Protein AF-A0A537G7I1-F1 (afdb_monomer)

pLDDT: mean 76.07, std 15.99, range [40.31, 92.12]

Structure (mmCIF, N/CA/C/O backbone):
data_AF-A0A537G7I1-F1
#
_entry.id   AF-A0A537G7I1-F1
#
loop_
_atom_site.group_PDB
_atom_site.id
_atom_site.type_symbol
_atom_site.label_atom_id
_atom_site.label_alt_id
_atom_site.label_comp_id
_atom_site.label_asym_id
_atom_site.label_entity_id
_atom_site.label_seq_id
_atom_site.pdbx_PDB_ins_code
_atom_site.Cartn_x
_atom_site.Cartn_y
_atom_site.Cartn_z
_atom_site.occupancy
_atom_site.B_iso_or_equiv
_atom_site.auth_seq_id
_atom_site.auth_comp_id
_atom_site.auth_asym_id
_atom_site.auth_atom_id
_atom_site.pdbx_PDB_model_num
ATOM 1 N N . MET A 1 1 ? 67.580 -1.378 -30.879 1.00 40.31 1 MET A N 1
ATOM 2 C CA . MET A 1 1 ? 66.338 -0.909 -31.532 1.00 40.31 1 MET A CA 1
ATOM 3 C C . MET A 1 1 ? 65.298 -1.996 -31.338 1.00 40.31 1 MET A C 1
ATOM 5 O O . MET A 1 1 ? 65.562 -3.120 -31.732 1.00 40.31 1 MET A O 1
ATOM 9 N N . ASN A 1 2 ? 64.207 -1.706 -30.633 1.00 44.25 2 ASN A N 1
ATOM 10 C CA . ASN A 1 2 ? 63.199 -2.690 -30.229 1.00 44.25 2 ASN A CA 1
ATOM 11 C C . ASN A 1 2 ? 61.854 -2.249 -30.837 1.00 44.25 2 ASN A C 1
ATOM 13 O O . ASN A 1 2 ? 61.490 -1.092 -30.608 1.00 44.25 2 ASN A O 1
ATOM 17 N N . PRO A 1 3 ? 61.149 -3.063 -31.644 1.00 54.19 3 PRO A N 1
ATOM 18 C CA . PRO A 1 3 ? 59.894 -2.635 -32.239 1.00 54.19 3 PRO A CA 1
ATOM 19 C C . PRO A 1 3 ? 58.725 -2.876 -31.275 1.00 54.19 3 PRO A C 1
ATOM 21 O O . PRO A 1 3 ? 58.354 -4.000 -30.961 1.00 54.19 3 PRO A O 1
ATOM 24 N N . THR A 1 4 ? 58.193 -1.757 -30.794 1.00 56.50 4 THR A N 1
ATOM 25 C CA . THR A 1 4 ? 56.774 -1.382 -30.725 1.00 56.50 4 THR A CA 1
ATOM 26 C C . THR A 1 4 ? 55.719 -2.488 -30.574 1.00 56.50 4 THR A C 1
ATOM 28 O O . THR A 1 4 ? 55.370 -3.186 -31.520 1.00 56.50 4 THR A O 1
ATOM 31 N N . HIS A 1 5 ? 55.136 -2.501 -29.371 1.00 54.84 5 HIS A N 1
ATOM 32 C CA . HIS A 1 5 ? 53.700 -2.549 -29.063 1.00 54.84 5 HIS A CA 1
ATOM 33 C C . HIS A 1 5 ? 52.759 -3.202 -30.087 1.00 54.84 5 HIS A C 1
ATOM 35 O O . HIS A 1 5 ? 52.370 -2.583 -31.076 1.00 54.84 5 HIS A O 1
ATOM 41 N N . GLN A 1 6 ? 52.200 -4.346 -29.696 1.00 61.06 6 GLN A N 1
ATOM 42 C CA . GLN A 1 6 ? 50.805 -4.666 -29.988 1.00 61.06 6 GLN A CA 1
ATOM 43 C C . GLN A 1 6 ? 50.155 -5.298 -28.752 1.00 61.06 6 GLN A C 1
ATOM 45 O O . GLN A 1 6 ? 50.509 -6.421 -28.395 1.00 61.06 6 GLN A O 1
ATOM 50 N N . PRO A 1 7 ? 49.182 -4.640 -28.103 1.00 55.38 7 PRO A N 1
ATOM 51 C CA . PRO A 1 7 ? 48.174 -5.352 -27.349 1.00 55.38 7 PRO A CA 1
ATOM 52 C C . PRO A 1 7 ? 47.001 -5.669 -28.278 1.00 55.38 7 PRO A C 1
ATOM 54 O O . PRO A 1 7 ? 46.252 -4.798 -28.716 1.00 55.38 7 PRO A O 1
ATOM 57 N N . ILE A 1 8 ? 46.849 -6.958 -28.562 1.00 66.38 8 ILE A N 1
ATOM 58 C CA . ILE A 1 8 ? 45.607 -7.542 -29.051 1.00 66.38 8 ILE A CA 1
ATOM 59 C C . ILE A 1 8 ? 44.603 -7.413 -27.899 1.00 66.38 8 ILE A C 1
ATOM 61 O O . ILE A 1 8 ? 44.704 -8.147 -26.919 1.00 66.38 8 ILE A O 1
ATOM 65 N N . MET A 1 9 ? 43.637 -6.500 -27.995 1.00 53.38 9 MET A N 1
ATOM 66 C CA . MET A 1 9 ? 42.415 -6.595 -27.196 1.00 53.38 9 MET A CA 1
ATOM 67 C C . MET A 1 9 ? 41.188 -6.558 -28.096 1.00 53.38 9 MET A C 1
ATOM 69 O O . MET A 1 9 ? 40.862 -5.586 -28.770 1.00 53.38 9 MET A O 1
ATOM 73 N N . ARG A 1 10 ? 40.565 -7.728 -28.102 1.00 52.06 10 ARG A N 1
ATOM 74 C CA . ARG A 1 10 ? 39.377 -8.173 -28.801 1.00 52.06 10 ARG A CA 1
ATOM 75 C C . ARG A 1 10 ? 38.223 -8.111 -27.800 1.00 52.06 10 ARG A C 1
ATOM 77 O O . ARG A 1 10 ? 38.376 -8.598 -26.685 1.00 52.06 10 ARG A O 1
ATOM 84 N N . GLY A 1 11 ? 37.072 -7.607 -28.240 1.00 47.84 11 GLY A N 1
ATOM 85 C CA . GLY A 1 11 ? 35.822 -7.591 -27.471 1.00 47.84 11 GLY A CA 1
ATOM 86 C C . GLY A 1 11 ? 35.712 -6.354 -26.577 1.00 47.84 11 GLY A C 1
ATOM 87 O O . GLY A 1 11 ? 36.700 -5.894 -26.033 1.00 47.84 11 GLY A O 1
ATOM 88 N N . ILE A 1 12 ? 34.553 -5.743 -26.373 1.00 53.75 12 ILE A N 1
ATOM 89 C CA . ILE A 1 12 ? 33.214 -6.323 -26.347 1.00 53.75 12 ILE A CA 1
ATOM 90 C C . ILE A 1 12 ? 32.198 -5.174 -26.449 1.00 53.75 12 ILE A C 1
ATOM 92 O O . ILE A 1 12 ? 32.286 -4.196 -25.719 1.00 53.75 12 ILE A O 1
ATOM 96 N N . PHE A 1 13 ? 31.266 -5.331 -27.388 1.00 48.78 13 PHE A N 1
ATOM 97 C CA . PHE A 1 13 ? 29.887 -4.842 -27.398 1.00 48.78 13 PHE A CA 1
ATOM 98 C C . PHE A 1 13 ? 29.582 -3.452 -26.820 1.00 48.78 13 PHE A C 1
ATOM 100 O O . PHE A 1 13 ? 29.409 -3.260 -25.617 1.00 48.78 13 PHE A O 1
ATOM 107 N N . SER A 1 14 ? 29.281 -2.527 -27.733 1.00 50.31 14 SER A N 1
ATOM 108 C CA . SER A 1 14 ? 28.221 -1.545 -27.519 1.00 50.31 14 SER A CA 1
ATOM 109 C C . SER A 1 14 ? 26.938 -2.288 -27.130 1.00 50.31 14 SER A C 1
ATOM 111 O O . SER A 1 14 ? 26.246 -2.817 -27.994 1.00 50.31 14 SER A O 1
ATOM 113 N N . THR A 1 15 ? 26.622 -2.352 -25.838 1.00 47.12 15 THR A N 1
ATOM 114 C CA . THR A 1 15 ? 25.280 -2.744 -25.399 1.00 47.12 15 THR A CA 1
ATOM 115 C C . THR A 1 15 ? 24.709 -1.596 -24.596 1.00 47.12 15 THR A C 1
ATOM 117 O O . THR A 1 15 ? 25.090 -1.347 -23.455 1.00 47.12 15 THR A O 1
ATOM 120 N N . SER A 1 16 ? 23.813 -0.862 -25.244 1.00 47.38 16 SER A N 1
ATOM 121 C CA . SER A 1 16 ? 22.870 0.046 -24.612 1.00 47.38 16 SER A CA 1
ATOM 122 C C . SER A 1 16 ? 22.076 -0.703 -23.538 1.00 47.38 16 SER A C 1
ATOM 124 O O . SER A 1 16 ? 21.014 -1.242 -23.821 1.00 47.38 16 SER A O 1
ATOM 126 N N . ILE A 1 17 ? 22.563 -0.733 -22.296 1.00 51.44 17 ILE A N 1
ATOM 127 C CA . ILE A 1 17 ? 21.781 -1.175 -21.127 1.00 51.44 17 ILE A CA 1
ATOM 128 C C . ILE A 1 17 ? 21.591 0.015 -20.175 1.00 51.44 17 ILE A C 1
ATOM 130 O O . ILE A 1 17 ? 21.829 -0.056 -18.978 1.00 51.44 17 ILE A O 1
ATOM 134 N N . GLY A 1 18 ? 21.214 1.173 -20.724 1.00 46.97 18 GLY A N 1
ATOM 135 C CA . GLY A 1 18 ? 20.890 2.369 -19.932 1.00 46.97 18 GLY A CA 1
ATOM 136 C C . GLY A 1 18 ? 19.408 2.476 -19.550 1.00 46.97 18 GLY A C 1
ATOM 137 O O . GLY A 1 18 ? 19.065 3.174 -18.602 1.00 46.97 18 GLY A O 1
ATOM 138 N N . GLY A 1 19 ? 18.516 1.787 -20.273 1.00 49.16 19 GLY A N 1
ATOM 139 C CA . GLY A 1 19 ? 17.062 1.927 -20.108 1.00 49.16 19 GLY A CA 1
ATOM 140 C C . GLY A 1 19 ? 16.449 1.033 -19.026 1.00 49.16 19 GLY A C 1
ATOM 141 O O . GLY A 1 19 ? 15.557 1.465 -18.299 1.00 49.16 19 GLY A O 1
ATOM 142 N N . THR A 1 20 ? 16.940 -0.199 -18.874 1.00 53.34 20 THR A N 1
ATOM 143 C CA . THR A 1 20 ? 16.399 -1.172 -17.907 1.00 53.34 20 THR A CA 1
ATOM 144 C C . THR A 1 20 ? 16.831 -0.863 -16.475 1.00 53.34 20 THR A C 1
ATOM 146 O O . THR A 1 20 ? 16.025 -0.994 -15.556 1.00 53.34 20 THR A O 1
ATOM 149 N N . SER A 1 21 ? 18.056 -0.362 -16.279 1.00 55.47 21 SER A N 1
ATOM 150 C CA . SER A 1 21 ? 18.594 -0.055 -14.947 1.00 55.47 21 SER A CA 1
ATOM 151 C C . SER A 1 21 ? 17.832 1.081 -14.252 1.00 55.47 21 SER A C 1
ATOM 153 O O . SER A 1 21 ? 17.477 0.956 -13.082 1.00 55.47 21 SER A O 1
ATOM 155 N N . LEU A 1 22 ? 17.490 2.150 -14.984 1.00 58.78 22 LEU A N 1
ATOM 156 C CA . LEU A 1 22 ? 16.734 3.285 -14.435 1.00 58.78 22 LEU A CA 1
ATOM 157 C C . LEU A 1 22 ? 15.282 2.908 -14.088 1.00 58.78 22 LEU A C 1
ATOM 159 O O . LEU A 1 22 ? 14.678 3.479 -13.181 1.00 58.78 22 LEU A O 1
ATOM 163 N N . SER A 1 23 ? 14.713 1.955 -14.830 1.00 68.31 23 SER A N 1
ATOM 164 C CA . SER A 1 23 ? 13.368 1.425 -14.596 1.00 68.31 23 SER A CA 1
ATOM 165 C C . SER A 1 23 ? 13.354 0.515 -13.364 1.00 68.31 23 SER A C 1
ATOM 167 O O . SER A 1 23 ? 12.561 0.720 -12.447 1.00 68.31 23 SER A O 1
ATOM 169 N N . ALA A 1 24 ? 14.303 -0.422 -13.279 1.00 70.06 24 ALA A N 1
ATOM 170 C CA . ALA A 1 24 ? 14.442 -1.340 -12.151 1.00 70.06 24 ALA A CA 1
ATOM 171 C C . ALA A 1 24 ? 14.698 -0.613 -10.820 1.00 70.06 24 ALA A C 1
ATOM 173 O O . ALA A 1 24 ? 14.151 -1.003 -9.790 1.00 70.06 24 ALA A O 1
ATOM 174 N N . GLU A 1 25 ? 15.483 0.466 -10.826 1.00 78.06 25 GLU A N 1
ATOM 175 C CA . GLU A 1 25 ? 15.754 1.255 -9.620 1.00 78.06 25 GLU A CA 1
ATOM 176 C C . GLU A 1 25 ? 14.507 1.995 -9.110 1.00 78.06 25 GLU A C 1
ATOM 178 O O . GLU A 1 25 ? 14.231 1.983 -7.910 1.00 78.06 25 GLU A O 1
ATOM 183 N N . LYS A 1 26 ? 13.673 2.529 -10.013 1.00 79.19 26 LYS A N 1
ATOM 184 C CA . LYS A 1 26 ? 12.369 3.118 -9.655 1.00 79.19 26 LYS A CA 1
ATOM 185 C C . LYS A 1 26 ? 11.406 2.082 -9.075 1.00 79.19 26 LYS A C 1
ATOM 187 O O . LYS A 1 26 ? 10.723 2.369 -8.094 1.00 79.19 26 LYS A O 1
ATOM 192 N N . TYR A 1 27 ? 11.366 0.880 -9.649 1.00 78.50 27 TYR A N 1
ATOM 193 C CA . TYR A 1 27 ? 10.545 -0.212 -9.121 1.00 78.50 27 TYR A CA 1
ATOM 194 C C . TYR A 1 27 ? 11.023 -0.682 -7.742 1.00 78.50 27 TYR A C 1
ATOM 196 O O . TYR A 1 27 ? 10.201 -0.916 -6.859 1.00 78.50 27 TYR A O 1
ATOM 204 N N . ARG A 1 28 ? 12.341 -0.751 -7.516 1.00 79.25 28 ARG A N 1
ATOM 205 C CA . ARG A 1 28 ? 12.919 -1.057 -6.197 1.00 79.25 28 ARG A CA 1
ATOM 206 C C . ARG A 1 28 ? 12.577 0.005 -5.152 1.00 79.25 28 ARG A C 1
ATOM 208 O O . ARG A 1 28 ? 12.193 -0.360 -4.046 1.00 79.25 28 ARG A O 1
ATOM 215 N N . ALA A 1 29 ? 12.665 1.290 -5.502 1.00 85.19 29 ALA A N 1
ATOM 216 C CA . ALA A 1 29 ? 12.256 2.377 -4.611 1.00 85.19 29 ALA A CA 1
ATOM 217 C C . ALA A 1 29 ? 10.768 2.259 -4.238 1.00 85.19 29 ALA A C 1
ATOM 219 O O . ALA A 1 29 ? 10.427 2.245 -3.059 1.00 85.19 29 ALA A O 1
ATOM 220 N N . ARG A 1 30 ? 9.896 2.027 -5.230 1.00 84.94 30 ARG A N 1
ATOM 221 C CA . ARG A 1 30 ? 8.460 1.821 -4.997 1.00 84.94 30 ARG A CA 1
ATOM 222 C C . ARG A 1 30 ? 8.163 0.595 -4.123 1.00 84.94 30 ARG A C 1
ATOM 224 O O . ARG A 1 30 ? 7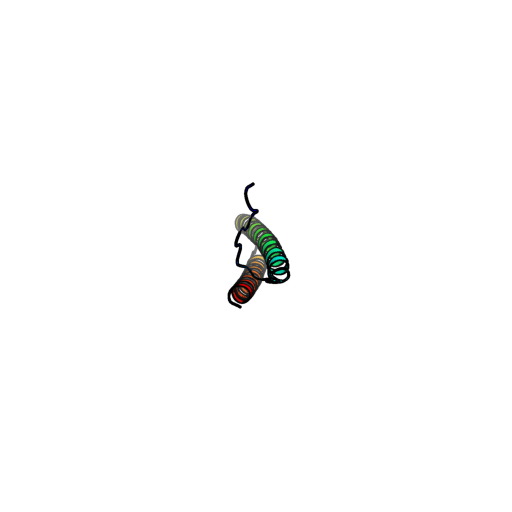.258 0.649 -3.299 1.00 84.94 30 ARG A O 1
ATOM 231 N N . MET A 1 31 ? 8.914 -0.496 -4.282 1.00 83.94 31 MET A N 1
ATOM 232 C CA . MET A 1 31 ? 8.815 -1.681 -3.419 1.00 83.94 31 MET A CA 1
ATOM 233 C C . MET A 1 31 ? 9.195 -1.373 -1.966 1.00 83.94 31 MET A C 1
ATOM 235 O O . MET A 1 31 ? 8.550 -1.878 -1.049 1.00 83.94 31 MET A O 1
ATOM 239 N N . ALA A 1 32 ? 10.226 -0.553 -1.749 1.00 85.81 32 ALA A N 1
ATOM 240 C CA . ALA A 1 32 ? 10.621 -0.125 -0.411 1.00 85.81 32 ALA A CA 1
ATOM 241 C C . ALA A 1 32 ? 9.533 0.738 0.248 1.00 85.81 32 ALA A C 1
ATOM 243 O O . ALA A 1 32 ? 9.177 0.476 1.396 1.00 85.81 32 ALA A O 1
ATOM 244 N N . ASP A 1 33 ? 8.949 1.686 -0.493 1.00 87.62 33 ASP A N 1
ATOM 245 C CA . ASP A 1 33 ? 7.818 2.494 -0.015 1.00 87.62 33 ASP A CA 1
ATOM 246 C C . ASP A 1 33 ? 6.611 1.622 0.364 1.00 87.62 33 ASP A C 1
ATOM 248 O O . ASP A 1 33 ? 6.041 1.781 1.443 1.00 87.62 33 ASP A O 1
ATOM 252 N N . LEU A 1 34 ? 6.254 0.652 -0.486 1.00 84.81 34 LEU A N 1
ATOM 253 C CA . LEU A 1 34 ? 5.151 -0.275 -0.214 1.00 84.81 34 LEU A CA 1
ATOM 254 C C . LEU A 1 34 ? 5.411 -1.146 1.017 1.00 84.81 34 LEU A C 1
ATOM 256 O O . LEU A 1 34 ? 4.500 -1.353 1.814 1.00 84.81 34 LEU A O 1
ATOM 260 N N . ASN A 1 35 ? 6.640 -1.638 1.206 1.00 87.44 35 ASN A N 1
ATOM 261 C CA . ASN A 1 35 ? 6.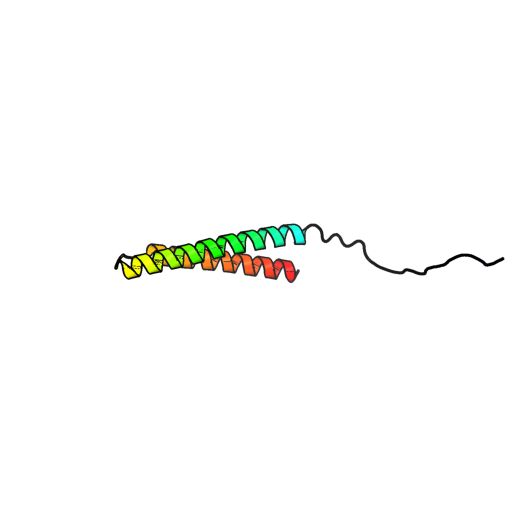988 -2.407 2.403 1.00 87.44 35 ASN A CA 1
ATOM 262 C C . ASN A 1 35 ? 6.836 -1.559 3.677 1.00 87.44 35 ASN A C 1
ATOM 264 O O . ASN A 1 35 ? 6.251 -2.041 4.644 1.00 87.44 35 ASN A O 1
ATOM 268 N N . LEU A 1 36 ? 7.285 -0.298 3.665 1.00 91.12 36 LEU A N 1
ATOM 269 C CA . LEU A 1 36 ? 7.103 0.614 4.801 1.00 91.12 36 LEU A CA 1
ATOM 270 C C . LEU A 1 36 ? 5.619 0.881 5.089 1.00 91.12 36 LEU A C 1
ATOM 272 O O . LEU A 1 36 ? 5.207 0.928 6.251 1.00 91.12 36 LEU A O 1
ATO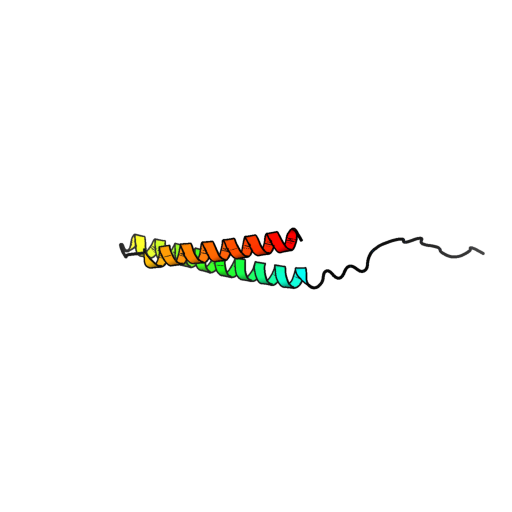M 276 N N . GLU A 1 37 ? 4.801 1.053 4.048 1.00 90.25 37 GLU A N 1
ATOM 277 C CA . GLU A 1 37 ? 3.362 1.275 4.214 1.00 90.25 37 GLU A CA 1
ATOM 278 C C . GLU A 1 37 ? 2.657 0.027 4.772 1.00 90.25 37 GLU A C 1
ATOM 280 O O . GLU A 1 37 ? 1.815 0.155 5.664 1.00 90.25 37 GLU A O 1
ATOM 285 N N . ILE A 1 38 ? 3.061 -1.172 4.333 1.00 88.31 38 ILE A N 1
ATOM 286 C CA . ILE A 1 38 ? 2.602 -2.460 4.874 1.00 88.31 38 ILE A CA 1
ATOM 287 C C . ILE A 1 38 ? 2.984 -2.605 6.350 1.00 88.31 38 ILE A C 1
ATOM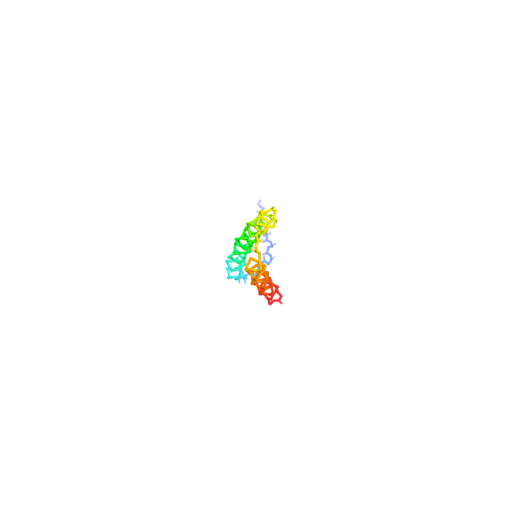 289 O O . ILE A 1 38 ? 2.112 -2.899 7.167 1.00 88.31 38 ILE A O 1
ATOM 293 N N . GLU A 1 39 ? 4.244 -2.366 6.722 1.00 91.56 39 GLU A N 1
ATOM 294 C CA . GLU A 1 39 ? 4.693 -2.456 8.121 1.00 91.56 39 GLU A CA 1
ATOM 295 C C . GLU A 1 39 ? 3.919 -1.487 9.020 1.00 91.56 39 GLU A C 1
ATOM 297 O O . GLU A 1 39 ? 3.459 -1.855 10.106 1.00 91.56 39 GLU A O 1
ATOM 302 N N . LYS A 1 40 ? 3.706 -0.255 8.549 1.00 92.12 40 LYS A N 1
ATOM 303 C CA . LYS A 1 40 ? 2.918 0.745 9.272 1.00 92.12 40 LYS A CA 1
ATOM 304 C C . LYS A 1 40 ? 1.462 0.305 9.444 1.00 92.12 40 LYS A C 1
ATOM 306 O O . LYS A 1 40 ? 0.908 0.454 10.533 1.00 92.12 40 LYS A O 1
ATOM 311 N N . LEU A 1 41 ? 0.852 -0.255 8.399 1.00 90.19 41 LEU A N 1
ATOM 312 C CA . LEU A 1 41 ? -0.507 -0.800 8.450 1.00 90.19 41 LEU A CA 1
ATOM 313 C C . LEU A 1 41 ? -0.616 -1.978 9.416 1.00 90.19 41 LEU A C 1
ATOM 315 O O . LEU A 1 41 ? -1.547 -2.019 10.218 1.00 90.19 41 LEU A O 1
ATOM 319 N N . GLN A 1 42 ? 0.349 -2.897 9.397 1.00 89.44 42 GLN A N 1
ATOM 320 C CA . GLN A 1 42 ? 0.407 -4.016 10.336 1.00 89.44 42 GLN A CA 1
ATOM 321 C C . GLN A 1 42 ? 0.551 -3.530 11.784 1.00 89.44 42 GLN A C 1
ATOM 323 O O . GLN A 1 42 ? -0.121 -4.054 12.678 1.00 89.44 42 GLN A O 1
ATOM 328 N N . HIS A 1 43 ? 1.360 -2.493 12.020 1.00 91.81 43 HIS A N 1
ATOM 329 C CA . HIS A 1 43 ? 1.477 -1.867 13.335 1.00 91.81 43 HIS A CA 1
ATOM 330 C C . HIS A 1 43 ? 0.147 -1.250 13.790 1.00 91.81 43 HIS A C 1
ATOM 332 O O . HIS A 1 43 ? -0.332 -1.558 14.883 1.00 91.81 43 HIS A O 1
ATOM 338 N N . GLU A 1 44 ? -0.503 -0.458 12.932 1.00 90.31 44 GLU A N 1
ATOM 339 C CA . GLU A 1 44 ? -1.800 0.156 13.234 1.00 90.31 44 GLU A CA 1
ATOM 340 C C . GLU A 1 44 ? -2.889 -0.904 13.485 1.00 90.31 44 GLU A C 1
ATOM 342 O O . GLU A 1 44 ? -3.710 -0.763 14.396 1.00 90.31 44 GLU A O 1
ATOM 347 N N . MET A 1 45 ? -2.882 -2.000 12.721 1.00 87.50 45 MET A N 1
ATOM 348 C CA . MET A 1 45 ? -3.766 -3.144 12.944 1.00 87.50 45 MET A CA 1
ATOM 349 C C . MET A 1 45 ? -3.514 -3.801 14.297 1.00 87.50 45 MET A C 1
ATOM 351 O O . MET A 1 45 ? -4.476 -4.099 15.003 1.00 87.50 45 MET A O 1
ATOM 355 N N . SER A 1 46 ? -2.252 -4.012 14.673 1.00 90.44 46 SER A N 1
ATOM 356 C CA . SER A 1 46 ? -1.882 -4.580 15.972 1.00 90.44 46 SER A CA 1
ATOM 357 C C . SER A 1 46 ? -2.381 -3.699 17.121 1.00 90.44 46 SER A C 1
ATOM 359 O O . SER A 1 46 ? -3.069 -4.177 18.026 1.00 90.44 46 SER A O 1
ATOM 361 N N . GLU A 1 47 ? -2.158 -2.385 17.032 1.00 91.75 47 GLU A N 1
ATOM 362 C CA . GLU A 1 47 ? -2.657 -1.425 18.015 1.00 91.75 47 GLU A CA 1
ATOM 363 C C . GLU A 1 47 ? -4.187 -1.406 18.103 1.00 91.75 47 GLU A C 1
ATOM 365 O O . GLU A 1 47 ? -4.752 -1.348 19.200 1.00 91.75 47 GLU A O 1
ATOM 370 N N . LYS A 1 48 ? -4.884 -1.433 16.962 1.00 89.19 48 LYS A N 1
ATOM 371 C CA . LYS A 1 48 ? -6.352 -1.437 16.936 1.00 89.19 48 LYS A CA 1
ATOM 372 C C . LYS A 1 48 ? -6.932 -2.752 17.439 1.00 89.19 48 LYS A C 1
ATOM 374 O O . LYS A 1 48 ? -7.895 -2.692 18.202 1.00 89.19 48 LYS A O 1
ATOM 379 N N . ARG A 1 49 ? -6.325 -3.898 17.107 1.00 87.81 49 ARG A N 1
ATOM 380 C CA . ARG A 1 49 ? -6.675 -5.211 17.679 1.00 87.81 49 ARG A CA 1
ATOM 381 C C . ARG A 1 49 ? -6.522 -5.190 19.197 1.00 87.81 49 ARG A C 1
ATOM 383 O O . ARG A 1 49 ? -7.459 -5.567 19.893 1.00 87.81 49 ARG A O 1
ATOM 390 N N . ALA A 1 50 ? -5.403 -4.675 19.711 1.00 89.12 50 ALA A N 1
ATOM 391 C CA . ALA A 1 50 ? -5.170 -4.547 21.152 1.00 89.12 50 ALA A CA 1
ATOM 392 C C . ALA A 1 50 ? -6.199 -3.630 21.839 1.00 89.12 50 ALA A C 1
ATOM 394 O O . ALA A 1 50 ? -6.598 -3.877 22.974 1.00 89.12 50 ALA A O 1
ATOM 395 N N . LYS A 1 51 ? -6.674 -2.597 21.133 1.00 90.50 51 LYS A N 1
ATOM 396 C CA . LYS A 1 51 ? -7.732 -1.679 21.590 1.00 90.50 51 LYS A CA 1
ATOM 397 C C . LYS A 1 51 ? -9.156 -2.210 21.333 1.00 90.50 51 LYS A C 1
ATOM 399 O O . LYS A 1 51 ? -10.110 -1.475 21.581 1.00 90.50 51 LYS A O 1
ATOM 404 N N . GLY A 1 52 ? -9.318 -3.432 20.808 1.00 86.50 52 GLY A N 1
ATOM 405 C CA . GLY A 1 52 ? -10.618 -4.037 20.483 1.00 86.50 52 GLY A CA 1
ATOM 406 C C . GLY A 1 52 ? -11.398 -3.314 19.376 1.00 86.50 52 GLY A C 1
ATOM 407 O O . GLY A 1 52 ? -12.619 -3.429 19.301 1.00 86.50 52 GLY A O 1
ATOM 408 N N . ARG A 1 53 ? -10.717 -2.520 18.542 1.00 87.06 53 ARG A N 1
ATOM 409 C CA . ARG A 1 53 ? -11.334 -1.750 17.455 1.00 87.06 53 ARG A CA 1
ATOM 410 C C . ARG A 1 53 ? -11.427 -2.586 16.178 1.00 87.06 53 ARG A C 1
ATOM 412 O O . ARG A 1 53 ? -10.543 -3.405 15.926 1.00 87.06 53 ARG A O 1
ATOM 419 N N . PRO A 1 54 ? -12.452 -2.353 15.340 1.00 84.62 54 PRO A N 1
ATOM 420 C CA . PRO A 1 54 ? -12.548 -3.009 14.047 1.00 84.62 54 PRO A CA 1
ATOM 421 C C . PRO A 1 54 ? -11.351 -2.629 13.169 1.00 84.62 54 PRO A C 1
ATOM 423 O O . PRO A 1 54 ? -10.952 -1.466 13.088 1.00 84.62 54 PRO A O 1
ATOM 426 N N . ILE A 1 55 ? -10.787 -3.639 12.519 1.00 90.94 55 ILE A N 1
ATOM 427 C CA . ILE A 1 55 ? -9.608 -3.538 11.647 1.00 90.94 55 ILE A CA 1
ATOM 428 C C . ILE A 1 55 ? -9.898 -3.977 10.211 1.00 90.94 55 ILE A C 1
ATOM 430 O O . ILE A 1 55 ? -8.990 -3.998 9.393 1.00 90.94 55 ILE A O 1
ATOM 434 N N . HIS A 1 56 ? -11.152 -4.305 9.899 1.00 86.19 56 HIS A N 1
ATOM 435 C CA . HIS A 1 56 ? -11.550 -4.843 8.600 1.00 86.19 56 HIS A CA 1
ATOM 436 C C . HIS A 1 56 ? -11.158 -3.926 7.427 1.00 86.19 56 HIS A C 1
ATOM 438 O O . HIS A 1 56 ? -10.733 -4.395 6.374 1.00 86.19 56 HIS A O 1
ATOM 444 N N . ASP A 1 57 ? -11.235 -2.607 7.624 1.00 87.62 57 ASP A N 1
ATOM 445 C CA . ASP A 1 57 ? -10.809 -1.630 6.616 1.00 87.62 57 ASP A CA 1
ATOM 446 C C . ASP A 1 57 ? -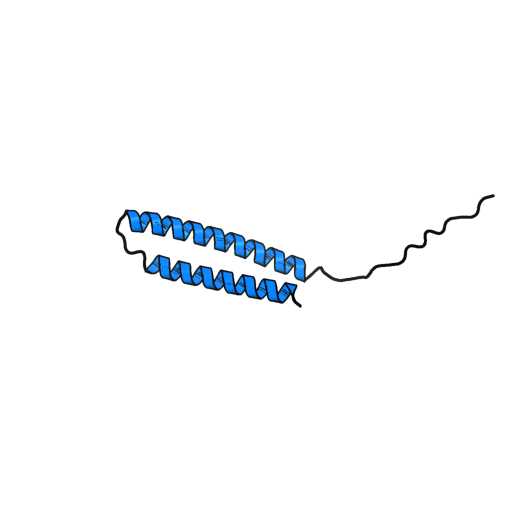9.287 -1.621 6.414 1.00 87.62 57 ASP A C 1
ATOM 448 O O . ASP A 1 57 ? -8.808 -1.407 5.301 1.00 87.62 57 ASP A O 1
ATOM 452 N N . LEU A 1 58 ? -8.520 -1.885 7.478 1.00 85.75 58 LEU A N 1
ATOM 453 C CA . LEU A 1 58 ? -7.065 -2.011 7.400 1.00 85.75 58 LEU A CA 1
ATOM 454 C C . LEU A 1 58 ? -6.658 -3.337 6.745 1.00 85.75 58 LEU A C 1
ATOM 456 O O . LEU A 1 58 ? -5.732 -3.337 5.945 1.00 85.75 58 LEU A O 1
ATOM 460 N N . GLU A 1 59 ? -7.383 -4.429 7.011 1.00 87.00 59 GLU A N 1
ATOM 461 C CA . GLU A 1 59 ? -7.188 -5.729 6.347 1.00 87.00 59 GLU A CA 1
ATOM 462 C C . GLU A 1 59 ? -7.411 -5.618 4.835 1.00 87.00 59 GLU A C 1
ATOM 464 O O . GLU A 1 59 ? -6.553 -6.017 4.055 1.00 87.00 59 GLU A O 1
ATOM 469 N N . LYS A 1 60 ? -8.499 -4.965 4.403 1.00 90.75 60 LYS A N 1
ATOM 470 C CA . LYS A 1 60 ? -8.736 -4.694 2.974 1.00 90.75 60 LYS A CA 1
ATOM 471 C C . LYS A 1 60 ? -7.624 -3.870 2.335 1.00 90.75 60 LYS A C 1
ATOM 473 O O . LYS A 1 60 ? -7.271 -4.094 1.179 1.00 90.75 60 LYS A O 1
ATOM 478 N N . ARG A 1 61 ? -7.100 -2.882 3.064 1.00 88.00 61 ARG A N 1
ATOM 479 C CA . ARG A 1 61 ? -6.020 -2.029 2.564 1.00 88.00 61 ARG A CA 1
ATOM 480 C C . ARG A 1 61 ? -4.691 -2.783 2.492 1.00 88.00 61 ARG A C 1
ATOM 482 O O . ARG A 1 61 ? -3.947 -2.567 1.543 1.00 88.00 61 ARG A O 1
ATOM 489 N N . LEU A 1 62 ? -4.429 -3.683 3.437 1.00 87.88 62 LEU A N 1
ATOM 490 C CA . LEU A 1 62 ? -3.278 -4.581 3.407 1.00 87.88 62 LEU A CA 1
ATOM 491 C C . LEU A 1 62 ? -3.334 -5.501 2.178 1.00 87.88 62 LEU A C 1
ATOM 493 O O . LEU A 1 62 ? -2.388 -5.502 1.395 1.00 87.88 62 LEU A O 1
ATOM 497 N N . ASP A 1 63 ? -4.469 -6.166 1.941 1.00 89.12 63 ASP A N 1
ATOM 498 C CA . ASP A 1 63 ? -4.676 -7.029 0.765 1.00 89.12 63 ASP A CA 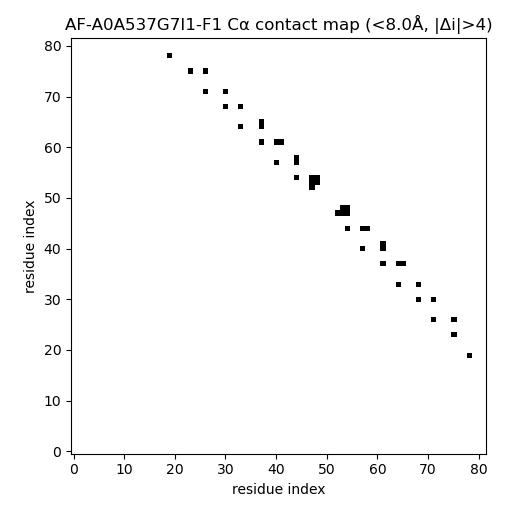1
ATOM 499 C C . ASP A 1 63 ? -4.464 -6.280 -0.562 1.00 89.12 63 ASP A C 1
ATOM 501 O O . ASP A 1 63 ? -3.997 -6.851 -1.550 1.00 89.12 63 ASP A O 1
ATOM 505 N N . GLN A 1 64 ? -4.846 -5.001 -0.616 1.00 91.19 64 GLN A N 1
ATOM 506 C CA . GLN A 1 64 ? -4.649 -4.162 -1.797 1.00 91.19 64 GLN A CA 1
ATOM 507 C C . GLN A 1 64 ? -3.162 -3.855 -2.022 1.00 91.19 64 GLN A C 1
ATOM 509 O O . GLN A 1 64 ? -2.671 -3.999 -3.142 1.00 91.19 64 GLN A O 1
ATOM 514 N N . LEU A 1 65 ? -2.436 -3.472 -0.968 1.00 87.38 65 LEU A N 1
ATOM 515 C CA . LEU A 1 65 ? -1.002 -3.188 -1.059 1.00 87.38 65 LEU A CA 1
ATOM 516 C C . LEU A 1 65 ? -0.183 -4.442 -1.386 1.00 87.38 65 LEU A C 1
ATOM 518 O O . LEU A 1 65 ? 0.780 -4.359 -2.147 1.00 87.38 65 LEU A O 1
ATOM 522 N N . GLU A 1 66 ? -0.572 -5.608 -0.866 1.00 86.50 66 GLU A N 1
ATOM 523 C CA . GLU A 1 66 ? 0.073 -6.881 -1.202 1.00 86.50 66 GLU A CA 1
ATOM 524 C C . GLU A 1 66 ? -0.114 -7.249 -2.678 1.00 86.50 66 GLU A C 1
ATOM 526 O O . GLU A 1 66 ? 0.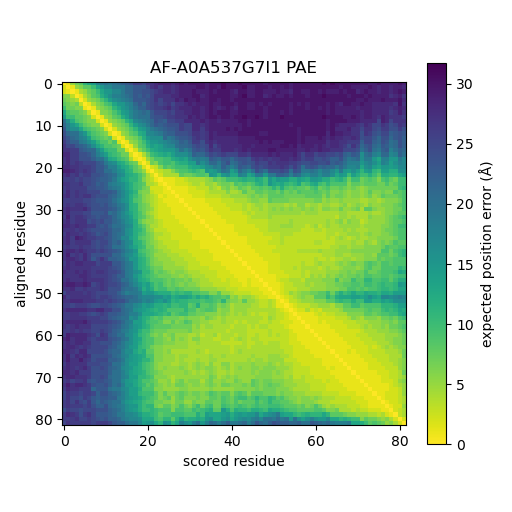846 -7.686 -3.318 1.00 86.50 66 GLU A O 1
ATOM 531 N N . ARG A 1 67 ? -1.299 -7.000 -3.253 1.00 90.25 67 ARG A N 1
ATOM 532 C CA . ARG A 1 67 ? -1.529 -7.166 -4.698 1.00 90.25 67 ARG A CA 1
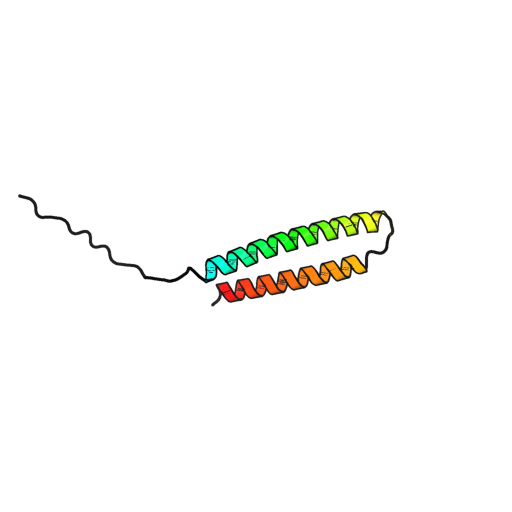ATOM 533 C C . ARG A 1 67 ? -0.688 -6.210 -5.530 1.00 90.25 67 ARG A C 1
ATOM 535 O O . ARG A 1 67 ? -0.035 -6.649 -6.467 1.00 90.25 67 ARG A O 1
ATOM 542 N N . GLU A 1 68 ? -0.648 -4.928 -5.171 1.00 87.88 68 GLU A N 1
ATOM 543 C CA . GLU A 1 68 ? 0.191 -3.951 -5.879 1.00 87.88 68 GLU A CA 1
ATOM 544 C C . GLU A 1 68 ? 1.673 -4.332 -5.833 1.00 87.88 68 GLU A C 1
ATOM 546 O O . GLU A 1 68 ? 2.384 -4.214 -6.832 1.00 87.88 68 GLU A O 1
ATOM 551 N N . LYS A 1 69 ? 2.139 -4.834 -4.687 1.00 84.12 69 LYS A N 1
ATOM 552 C CA . LYS A 1 69 ? 3.495 -5.355 -4.537 1.00 84.12 69 LYS A CA 1
ATOM 553 C C . LYS A 1 69 ? 3.734 -6.559 -5.451 1.00 84.12 69 LYS A C 1
ATOM 555 O O . LYS A 1 69 ? 4.765 -6.610 -6.116 1.00 84.12 69 LYS A O 1
ATOM 560 N N . HIS A 1 70 ? 2.796 -7.503 -5.499 1.00 88.06 70 HIS A N 1
ATOM 561 C CA . HIS A 1 70 ? 2.890 -8.687 -6.351 1.00 88.06 70 HIS A CA 1
ATOM 562 C C . HIS A 1 70 ? 2.940 -8.319 -7.842 1.00 88.06 70 HIS A C 1
ATOM 564 O O . HIS A 1 70 ? 3.833 -8.777 -8.550 1.00 88.06 70 HIS A O 1
ATOM 570 N N . ASP A 1 71 ? 2.073 -7.413 -8.297 1.00 88.62 71 ASP A N 1
ATOM 571 C CA . ASP A 1 71 ? 2.070 -6.915 -9.678 1.00 88.62 71 ASP A CA 1
ATOM 572 C C . ASP A 1 71 ? 3.395 -6.229 -10.047 1.00 88.62 71 ASP A C 1
ATOM 574 O O . ASP A 1 71 ? 3.889 -6.356 -11.169 1.00 88.62 71 ASP A O 1
ATOM 578 N N . LEU A 1 72 ? 3.993 -5.478 -9.115 1.00 82.50 72 LEU A N 1
ATOM 579 C CA . LEU A 1 72 ? 5.295 -4.843 -9.336 1.00 82.50 72 LEU A CA 1
ATOM 580 C C . LEU A 1 72 ? 6.432 -5.865 -9.409 1.00 82.50 72 LEU A C 1
ATOM 582 O O . LEU A 1 72 ? 7.345 -5.678 -10.214 1.00 82.50 72 LEU A O 1
ATOM 586 N N . VAL A 1 73 ? 6.377 -6.931 -8.605 1.00 8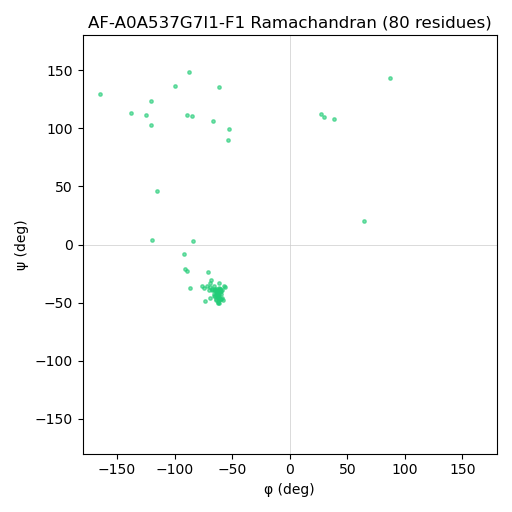4.81 73 VAL A N 1
ATOM 587 C CA . VAL A 1 73 ? 7.331 -8.048 -8.677 1.00 84.81 73 VAL A CA 1
ATOM 588 C C . VAL A 1 73 ? 7.209 -8.761 -10.019 1.00 84.81 73 VAL A C 1
ATOM 590 O O . VAL A 1 73 ? 8.217 -8.914 -10.701 1.00 84.81 73 VAL A O 1
ATOM 593 N N . GLU A 1 74 ? 5.997 -9.096 -10.455 1.00 85.81 74 GLU A N 1
ATOM 594 C CA . GLU A 1 74 ? 5.765 -9.766 -11.740 1.00 85.81 74 GLU A CA 1
ATOM 595 C C . GLU A 1 74 ? 6.258 -8.912 -12.923 1.00 85.81 74 GLU A C 1
ATOM 597 O O . GLU A 1 74 ? 6.932 -9.403 -13.830 1.00 85.81 74 GLU A O 1
ATOM 602 N N . ARG A 1 75 ? 6.023 -7.592 -12.885 1.00 81.88 75 ARG A N 1
ATOM 603 C CA . ARG A 1 75 ? 6.561 -6.656 -13.891 1.00 81.88 75 ARG A CA 1
ATOM 604 C C . ARG A 1 75 ? 8.087 -6.578 -13.869 1.00 81.88 75 ARG A C 1
ATOM 606 O O . ARG A 1 75 ? 8.696 -6.453 -14.930 1.00 81.88 75 ARG A O 1
ATOM 613 N N . LEU A 1 76 ? 8.707 -6.623 -12.691 1.00 79.38 76 LEU A N 1
ATOM 614 C CA . LEU A 1 76 ? 10.165 -6.665 -12.552 1.00 79.38 76 LEU A CA 1
ATOM 615 C C . LEU A 1 76 ? 10.747 -7.970 -13.108 1.00 79.38 76 LEU A C 1
ATOM 617 O O . LEU A 1 76 ? 11.735 -7.923 -13.839 1.00 79.38 76 LEU A O 1
ATOM 621 N N . GLU A 1 77 ? 10.129 -9.111 -12.808 1.00 79.69 77 GLU A N 1
ATOM 622 C CA . GLU A 1 77 ? 10.537 -10.421 -13.323 1.00 79.69 77 GLU A CA 1
ATOM 623 C C . GLU A 1 77 ? 10.396 -10.502 -14.846 1.00 79.69 77 GLU A C 1
ATOM 625 O O . GLU A 1 77 ? 11.301 -10.997 -15.523 1.00 79.69 77 GLU A O 1
ATOM 630 N N . ALA A 1 78 ? 9.319 -9.938 -15.403 1.00 80.62 78 ALA A N 1
ATOM 631 C CA . ALA A 1 78 ? 9.132 -9.823 -16.846 1.00 80.62 78 ALA A CA 1
ATOM 632 C C . ALA A 1 78 ? 10.209 -8.943 -17.505 1.00 80.62 78 ALA A C 1
ATOM 634 O O . ALA A 1 78 ? 10.696 -9.277 -18.581 1.00 80.62 78 ALA A O 1
ATOM 635 N N . LEU A 1 79 ? 10.622 -7.848 -16.853 1.00 75.00 79 LEU A N 1
ATOM 636 C CA . LEU A 1 79 ? 11.707 -6.980 -17.333 1.00 75.00 79 LEU A CA 1
ATOM 637 C C . LEU A 1 79 ? 13.100 -7.616 -17.224 1.00 75.00 79 LEU A C 1
ATOM 639 O O . LEU A 1 79 ? 14.009 -7.175 -17.922 1.00 75.00 79 LEU A O 1
ATOM 643 N N . TRP A 1 80 ? 13.294 -8.592 -16.335 1.00 70.75 80 TRP A N 1
ATOM 644 C CA . TRP A 1 80 ? 14.547 -9.347 -16.218 1.00 70.75 80 TRP A CA 1
ATOM 645 C C . TRP A 1 80 ? 14.593 -10.595 -17.102 1.00 70.75 80 TRP A C 1
ATOM 647 O O . TRP A 1 80 ? 15.686 -11.055 -17.422 1.00 70.75 80 TRP A O 1
ATOM 657 N N . SER A 1 81 ? 13.436 -11.134 -17.490 1.00 65.62 81 SER A N 1
ATOM 658 C CA . SER A 1 81 ? 13.330 -12.321 -18.350 1.00 65.62 81 SER A CA 1
ATOM 659 C C . SER A 1 81 ? 13.242 -11.998 -19.850 1.00 65.62 81 SER A C 1
ATOM 661 O O . SER A 1 81 ? 13.280 -12.926 -20.658 1.00 65.62 81 SER A O 1
ATOM 663 N N . ALA A 1 82 ? 13.102 -10.719 -20.218 1.00 53.03 82 ALA A N 1
ATOM 664 C CA . ALA A 1 82 ? 13.066 -10.209 -21.595 1.00 53.03 82 ALA A CA 1
ATOM 665 C C . ALA A 1 82 ? 14.427 -9.650 -22.034 1.00 53.03 82 ALA A C 1
ATOM 667 O O . ALA A 1 82 ? 14.779 -9.850 -23.219 1.00 53.03 82 ALA A O 1
#

Mean predicted aligned error: 12.98 Å

Sequence (82 aa):
MNPTHQPIMRGIFSTSIGGTSLSAEKYRARMADLNLEIEKLQHEMSEKRAKGRPIHDLEKRLDQLEREKHDLVERLEALWSA

Foldseek 3Di:
DDDDDDDDDDDDDPDPPPPLVVVLVVLVVVLVVLVVVLVVLVVVLVVCVVVVHDSVVSVVVNVVSVVVNVVSVVVNVVSVVD

Solvent-accessible surface area (backbone atoms only — not comparable to full-atom values): 5077 Å² total; per-residue (Å²): 141,79,89,76,90,80,83,90,79,81,84,79,76,97,67,92,70,69,69,63,57,62,49,52,51,52,51,50,52,52,50,54,54,50,50,53,53,47,53,51,48,51,50,54,42,50,54,31,52,77,69,74,42,91,44,68,72,56,52,55,50,47,57,50,53,52,49,54,51,50,55,52,48,54,53,50,50,53,67,73,75,106

Nearest PDB structures (foldseek):
  6r1m-assembly1_A  TM=9.305E-01  e=3.349E-01  Escherichia coli
  6r1m-assembly1_B  TM=9.419E-01  e=3.813E-01  Escherichia coli
  6x94-assembly1_A  TM=9.161E-01  e=4.068E-01  Methanosarcina mazei Go1
  6r1o-assembly1_A-2  TM=9.566E-01  e=4.068E-01  Escherichia coli
  6he3-assembly1_A  TM=8.917E-01  e=1.076E+00  Pseudomonas aeruginosa

Secondary structure (DSSP, 8-state):
-----------------SHHHHHHHHHHHHHHHHHHHHHHHHHHHHHHHHTT---HHHHHHHHHHHHHHHHHHHHHHHHHH-

Radius of gyration: 24.53 Å; Cα contacts (8 Å, |Δi|>4): 22; chains: 1; bounding box: 79×16×54 Å